Protein AF-A0A7C9ANH1-F1 (afdb_monomer)

Mean predicted aligned error: 12.13 Å

Structure (mmCIF, N/CA/C/O backbone):
data_AF-A0A7C9ANH1-F1
#
_entry.id   AF-A0A7C9ANH1-F1
#
loop_
_atom_site.group_PDB
_atom_site.id
_atom_site.type_symbol
_atom_site.label_atom_id
_atom_site.label_alt_id
_atom_site.label_comp_id
_atom_site.label_asym_id
_atom_site.label_entity_id
_atom_site.label_seq_id
_atom_site.pdbx_PDB_ins_code
_atom_site.Cartn_x
_atom_site.Cartn_y
_atom_site.Cartn_z
_atom_site.occupancy
_atom_site.B_iso_or_equiv
_atom_site.auth_seq_id
_atom_site.auth_comp_id
_atom_site.auth_asym_id
_atom_site.auth_atom_id
_atom_site.pdbx_PDB_model_num
ATOM 1 N N . THR A 1 1 ? 43.660 15.617 -33.361 1.00 39.28 1 THR A N 1
ATOM 2 C CA . THR A 1 1 ? 44.149 16.156 -32.073 1.00 39.28 1 THR A CA 1
ATOM 3 C C . THR A 1 1 ? 42.992 16.108 -31.099 1.00 39.28 1 THR A C 1
ATOM 5 O O . THR A 1 1 ? 42.072 16.904 -31.217 1.00 39.28 1 THR A O 1
ATOM 8 N N . LEU A 1 2 ? 42.942 15.070 -30.261 1.00 43.31 2 LEU A N 1
ATOM 9 C CA . LEU A 1 2 ? 41.818 14.809 -29.358 1.00 43.31 2 LEU A CA 1
ATOM 10 C C . LEU A 1 2 ? 41.829 15.836 -28.222 1.00 43.31 2 LEU A C 1
ATOM 12 O O . LEU A 1 2 ? 42.795 15.910 -27.463 1.00 43.31 2 LEU A O 1
ATOM 16 N N . ILE A 1 3 ? 40.766 16.632 -28.128 1.00 52.12 3 ILE A N 1
ATOM 17 C CA . ILE A 1 3 ? 40.574 17.608 -27.056 1.00 52.12 3 ILE A CA 1
ATOM 18 C C . ILE A 1 3 ? 40.153 16.831 -25.807 1.00 52.12 3 ILE A C 1
ATOM 20 O O . ILE A 1 3 ? 38.985 16.537 -25.578 1.00 52.12 3 ILE A O 1
ATOM 24 N N . ASN A 1 4 ? 41.161 16.448 -25.031 1.00 50.50 4 ASN A N 1
ATOM 25 C CA . ASN A 1 4 ? 41.040 15.909 -23.687 1.00 50.50 4 ASN A CA 1
ATOM 26 C C . ASN A 1 4 ? 41.076 17.081 -22.697 1.00 50.50 4 ASN A C 1
ATOM 28 O O . ASN A 1 4 ? 42.153 17.580 -22.375 1.00 50.50 4 ASN A O 1
ATOM 32 N N . CYS A 1 5 ? 39.919 17.533 -22.212 1.00 53.50 5 CYS A N 1
ATOM 33 C CA . CYS A 1 5 ? 39.868 18.542 -21.154 1.00 53.50 5 CYS A CA 1
ATOM 34 C C . CYS A 1 5 ? 39.746 17.868 -19.782 1.00 53.50 5 CYS A C 1
ATOM 36 O O . CYS A 1 5 ? 38.666 17.726 -19.216 1.00 53.50 5 CYS A O 1
ATOM 38 N N . ARG A 1 6 ? 40.901 17.462 -19.243 1.00 64.38 6 ARG A N 1
ATOM 39 C CA . ARG A 1 6 ? 41.109 17.145 -17.824 1.00 64.38 6 ARG A CA 1
ATOM 40 C C . ARG A 1 6 ? 41.546 18.408 -17.069 1.00 64.38 6 ARG A C 1
ATOM 42 O O . ARG A 1 6 ? 42.687 18.841 -17.203 1.00 64.38 6 ARG A O 1
ATOM 49 N N . ARG A 1 7 ? 40.648 18.961 -16.253 1.00 54.31 7 ARG A N 1
ATOM 50 C CA . ARG A 1 7 ? 40.897 19.882 -15.118 1.00 54.31 7 ARG A CA 1
ATOM 51 C C . ARG A 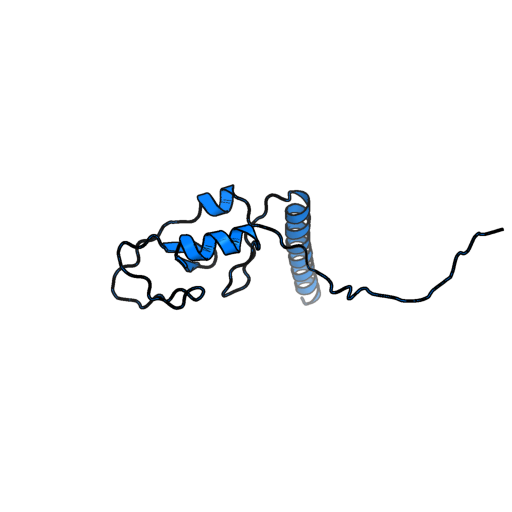1 7 ? 39.559 19.956 -14.352 1.00 54.31 7 ARG A C 1
ATOM 53 O O . ARG A 1 7 ? 38.608 20.454 -14.932 1.00 54.31 7 ARG A O 1
ATOM 60 N N . PHE A 1 8 ? 39.300 19.325 -13.194 1.00 45.47 8 PHE A N 1
ATOM 61 C CA . PHE A 1 8 ? 39.985 19.335 -11.880 1.00 45.47 8 PHE A CA 1
ATOM 62 C C . PHE A 1 8 ? 40.360 20.778 -11.482 1.00 45.47 8 PHE A C 1
ATOM 64 O O . PHE A 1 8 ? 41.210 21.369 -12.136 1.00 45.47 8 PHE A O 1
ATOM 71 N N . VAL A 1 9 ? 39.723 21.433 -10.498 1.00 45.38 9 VAL A N 1
ATOM 72 C CA . VAL A 1 9 ? 39.675 21.087 -9.061 1.00 45.38 9 VAL A CA 1
ATOM 73 C C . VAL A 1 9 ? 38.431 21.670 -8.348 1.00 45.38 9 VAL A C 1
ATOM 75 O O . VAL A 1 9 ? 37.920 22.731 -8.688 1.00 45.38 9 VAL A O 1
ATOM 78 N N . THR A 1 10 ? 38.012 20.906 -7.340 1.00 48.09 10 THR A N 1
ATOM 79 C CA . THR A 1 10 ? 36.964 20.992 -6.308 1.00 48.09 10 THR A CA 1
ATOM 80 C C . THR A 1 10 ? 36.583 22.351 -5.700 1.00 48.09 10 THR A C 1
ATOM 82 O O . THR A 1 10 ? 37.421 23.024 -5.104 1.00 48.09 10 THR A O 1
ATOM 85 N N . ALA A 1 11 ? 35.271 22.617 -5.656 1.00 39.81 11 ALA A N 1
ATOM 86 C CA . ALA A 1 11 ? 34.584 23.273 -4.539 1.00 39.81 11 ALA A CA 1
ATOM 87 C C . ALA A 1 11 ? 33.091 22.876 -4.554 1.00 39.81 11 ALA A C 1
ATOM 89 O O . ALA A 1 11 ? 32.425 23.026 -5.571 1.00 39.81 11 ALA A O 1
ATOM 90 N N . ASN A 1 12 ? 32.593 22.379 -3.419 1.00 47.28 12 ASN A N 1
ATOM 91 C CA . ASN A 1 12 ? 31.187 22.120 -3.080 1.00 47.28 12 ASN A CA 1
ATOM 92 C C . ASN A 1 12 ? 30.367 21.154 -3.951 1.00 47.28 12 ASN A C 1
ATOM 94 O O . ASN A 1 12 ? 29.782 21.511 -4.967 1.00 47.28 12 ASN A O 1
ATOM 98 N N . GLY A 1 13 ? 30.178 19.948 -3.417 1.00 33.28 13 GLY A N 1
ATOM 99 C CA . GLY A 1 13 ? 29.119 19.046 -3.843 1.00 33.28 13 GLY A CA 1
ATOM 100 C C . GLY A 1 13 ? 29.188 17.734 -3.083 1.00 33.28 13 GLY A C 1
ATOM 101 O O . GLY A 1 13 ? 29.822 16.788 -3.532 1.00 33.28 13 GLY A O 1
ATOM 102 N N . CYS A 1 14 ? 28.537 17.680 -1.924 1.00 34.91 14 CYS A N 1
ATOM 103 C CA . CYS A 1 14 ? 28.088 16.437 -1.305 1.00 34.91 14 CYS A CA 1
ATOM 104 C C . CYS A 1 14 ? 27.121 15.753 -2.294 1.00 34.91 14 CYS A C 1
ATOM 106 O O . CYS A 1 14 ? 25.908 15.945 -2.247 1.00 34.91 14 CYS A O 1
ATOM 108 N N . GLY A 1 15 ? 27.673 15.015 -3.255 1.00 38.81 15 GLY A N 1
ATOM 109 C CA . GLY A 1 15 ? 26.933 14.147 -4.163 1.00 38.81 15 GLY A CA 1
ATOM 110 C C . GLY A 1 15 ? 26.572 12.859 -3.442 1.00 38.81 15 GLY A C 1
ATOM 111 O O . GLY A 1 15 ? 27.094 11.800 -3.770 1.00 38.81 15 GLY A O 1
ATOM 112 N N . GLY A 1 16 ? 25.736 12.968 -2.409 1.00 39.84 16 GLY A N 1
ATOM 113 C CA . GLY A 1 16 ? 25.014 11.813 -1.904 1.00 39.84 16 GLY A CA 1
ATOM 114 C C . GLY A 1 16 ? 24.092 11.328 -3.013 1.00 39.84 16 GLY A C 1
ATOM 115 O O . GLY A 1 16 ? 23.396 12.135 -3.631 1.00 39.84 16 GLY A O 1
ATOM 116 N N . GLU A 1 17 ? 24.104 10.028 -3.281 1.00 42.22 17 GLU A N 1
ATOM 117 C CA . GLU A 1 17 ? 23.096 9.379 -4.107 1.00 42.22 17 GLU A CA 1
ATOM 118 C C . GLU A 1 17 ? 21.723 9.592 -3.461 1.00 42.22 17 GLU A C 1
ATOM 120 O O . GLU A 1 17 ? 21.269 8.819 -2.617 1.00 42.22 17 GLU A O 1
ATOM 125 N N . ALA A 1 18 ? 21.065 10.694 -3.811 1.00 45.00 18 ALA A N 1
ATOM 126 C CA . ALA A 1 18 ? 19.664 10.897 -3.516 1.00 45.00 18 ALA A CA 1
ATOM 127 C C . ALA A 1 18 ? 18.901 9.920 -4.410 1.00 45.00 18 ALA A C 1
ATOM 129 O O . ALA A 1 18 ? 18.561 10.238 -5.551 1.00 45.00 18 ALA A O 1
ATOM 130 N N . GLY A 1 19 ? 18.697 8.698 -3.907 1.00 53.03 19 GLY A N 1
ATOM 131 C CA . GLY A 1 19 ? 17.741 7.763 -4.482 1.00 53.03 19 GLY A CA 1
ATOM 132 C C . GLY A 1 19 ? 16.465 8.538 -4.785 1.00 53.03 19 GLY A C 1
ATOM 133 O O . GLY A 1 19 ? 15.942 9.224 -3.906 1.00 53.03 19 GLY A O 1
ATOM 134 N N . ARG A 1 20 ? 16.041 8.521 -6.053 1.00 62.03 20 ARG A N 1
ATOM 135 C CA . ARG A 1 20 ? 14.854 9.247 -6.510 1.00 62.03 20 ARG A CA 1
ATOM 136 C C . ARG A 1 20 ? 13.703 8.906 -5.561 1.00 62.03 20 ARG A C 1
ATOM 138 O O . ARG A 1 20 ? 13.371 7.735 -5.405 1.00 62.03 20 ARG A O 1
ATOM 145 N N . GLU A 1 21 ? 13.142 9.907 -4.884 1.00 77.00 21 GLU A N 1
ATOM 146 C CA . GLU A 1 21 ? 11.919 9.719 -4.103 1.00 77.00 21 GLU A CA 1
ATOM 147 C C . GLU A 1 21 ? 10.786 9.466 -5.103 1.00 77.00 21 GLU A C 1
ATOM 149 O O . GLU A 1 21 ? 10.348 10.382 -5.797 1.00 77.00 21 GLU A O 1
ATOM 154 N N . VAL A 1 22 ? 10.391 8.198 -5.252 1.00 85.88 22 VAL A N 1
ATOM 155 C CA . VAL A 1 22 ? 9.316 7.789 -6.160 1.00 85.88 22 VAL A CA 1
ATOM 156 C C . VAL A 1 22 ? 8.033 7.627 -5.357 1.00 85.88 22 VAL A C 1
ATOM 158 O O . VAL A 1 22 ? 7.971 6.824 -4.425 1.00 85.88 22 VAL A O 1
ATOM 161 N N . ALA A 1 23 ? 7.010 8.398 -5.715 1.00 91.94 23 ALA A N 1
ATOM 162 C CA . ALA A 1 23 ? 5.689 8.318 -5.108 1.00 91.94 23 ALA A CA 1
ATOM 163 C C . ALA A 1 23 ? 4.954 7.034 -5.522 1.00 91.94 23 ALA A C 1
ATOM 165 O O . ALA A 1 23 ? 5.188 6.486 -6.600 1.00 91.94 23 ALA A O 1
ATOM 166 N N . ALA A 1 24 ? 4.038 6.565 -4.674 1.00 93.19 24 ALA A N 1
ATOM 167 C CA . ALA A 1 24 ? 3.092 5.527 -5.073 1.00 93.19 24 ALA A CA 1
ATOM 168 C C . ALA A 1 24 ? 2.110 6.074 -6.118 1.00 93.19 24 ALA A C 1
ATOM 170 O O . ALA A 1 24 ? 1.738 7.249 -6.066 1.00 93.19 24 ALA A O 1
ATOM 171 N N . ALA A 1 25 ? 1.650 5.201 -7.014 1.00 94.38 25 ALA A N 1
ATOM 172 C CA . ALA A 1 25 ? 0.614 5.539 -7.978 1.00 94.38 25 ALA A CA 1
ATOM 173 C C . ALA A 1 25 ? -0.657 6.011 -7.262 1.00 94.38 25 ALA A C 1
ATOM 175 O O . ALA A 1 25 ? -1.154 5.345 -6.344 1.00 94.38 25 ALA A O 1
ATOM 176 N N . ALA A 1 26 ? -1.219 7.138 -7.700 1.00 90.44 26 ALA A N 1
ATOM 177 C CA . ALA A 1 26 ? -2.409 7.707 -7.065 1.00 90.44 26 ALA A CA 1
ATOM 178 C C . ALA A 1 26 ? -3.595 6.727 -7.093 1.00 90.44 26 ALA A C 1
ATOM 180 O O . ALA A 1 26 ? -4.310 6.584 -6.101 1.00 90.44 26 ALA A O 1
ATOM 181 N N . ALA A 1 27 ? -3.757 5.998 -8.201 1.00 91.81 27 ALA A N 1
ATOM 182 C CA . ALA A 1 27 ? -4.792 4.978 -8.350 1.00 91.81 27 ALA A CA 1
ATOM 183 C C . ALA A 1 27 ? -4.651 3.848 -7.319 1.00 91.81 27 ALA A C 1
ATOM 185 O O . ALA A 1 27 ? -5.647 3.399 -6.756 1.00 91.81 27 ALA A O 1
ATOM 186 N N . VAL A 1 28 ? -3.417 3.427 -7.026 1.00 91.94 28 VAL A N 1
ATOM 187 C CA . VAL A 1 28 ? -3.152 2.395 -6.017 1.00 91.94 28 VAL A CA 1
ATOM 188 C C . VAL A 1 28 ? -3.532 2.901 -4.634 1.00 91.94 28 VAL A C 1
ATOM 190 O O . VAL A 1 28 ? -4.189 2.180 -3.896 1.00 91.94 28 VAL A O 1
ATOM 193 N N . VAL A 1 29 ? -3.155 4.137 -4.296 1.00 91.62 29 VAL A N 1
ATOM 194 C CA . VAL A 1 29 ? -3.441 4.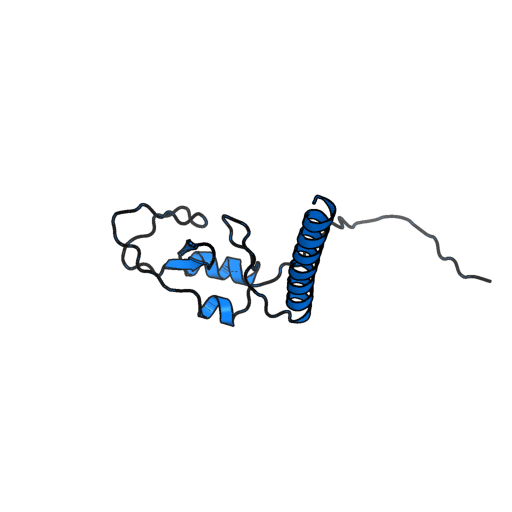735 -2.982 1.00 91.62 29 VAL A CA 1
ATOM 195 C C . VAL A 1 29 ? -4.948 4.849 -2.744 1.00 91.62 29 VAL A C 1
ATOM 197 O O . VAL A 1 29 ? -5.420 4.530 -1.659 1.00 91.62 29 VAL A O 1
ATOM 200 N N . VAL A 1 30 ? -5.711 5.265 -3.758 1.00 89.44 30 VAL A N 1
ATOM 201 C CA . VAL A 1 30 ? -7.179 5.380 -3.676 1.00 89.44 30 VAL A CA 1
ATOM 202 C C . VAL A 1 30 ? -7.857 4.012 -3.556 1.00 89.44 30 VAL A C 1
ATOM 204 O O . VA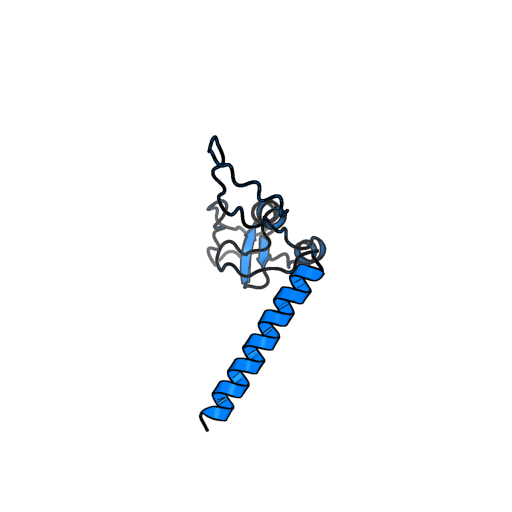L A 1 30 ? -8.907 3.907 -2.932 1.00 89.44 30 VAL A O 1
ATOM 207 N N . ALA A 1 31 ? -7.260 2.965 -4.126 1.00 91.06 31 ALA A N 1
ATOM 208 C CA . ALA A 1 31 ? -7.785 1.604 -4.066 1.00 91.06 31 ALA A CA 1
ATOM 209 C C . ALA A 1 31 ? -7.430 0.853 -2.768 1.00 91.06 31 ALA A C 1
ATOM 211 O O . ALA A 1 31 ? -7.841 -0.299 -2.612 1.00 91.06 31 ALA A O 1
ATOM 212 N N . LEU A 1 32 ? -6.659 1.454 -1.850 1.00 89.50 32 LEU A N 1
ATOM 213 C CA . LEU A 1 32 ? -6.310 0.799 -0.591 1.00 89.50 32 LEU A CA 1
ATOM 214 C C . LEU A 1 32 ? -7.569 0.576 0.264 1.00 89.50 32 LEU A C 1
ATOM 216 O O . LEU A 1 32 ? -8.380 1.494 0.409 1.00 89.50 32 LEU A O 1
ATOM 220 N N . PRO A 1 33 ? -7.743 -0.622 0.847 1.00 86.00 33 PRO A N 1
ATOM 221 C CA . PRO A 1 33 ? -8.892 -0.910 1.692 1.00 86.00 33 PRO A CA 1
ATOM 222 C C . PRO A 1 33 ? -8.897 -0.010 2.933 1.00 86.00 33 PRO A C 1
ATOM 224 O O . PRO A 1 33 ? -7.901 0.084 3.661 1.00 86.00 33 PR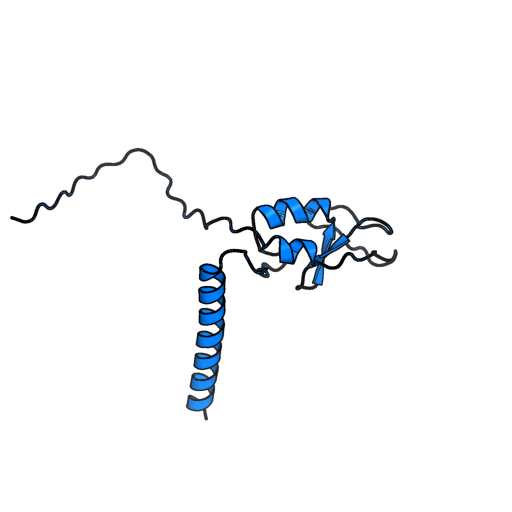O A O 1
ATOM 227 N N . SER A 1 34 ? -10.047 0.626 3.171 1.00 84.25 34 SER A N 1
ATOM 228 C CA . SER A 1 34 ? -10.360 1.252 4.454 1.00 84.25 34 SER A CA 1
ATOM 229 C C . SER A 1 34 ? -10.890 0.177 5.396 1.00 84.25 34 SER A C 1
ATOM 231 O O . SER A 1 34 ? -11.837 -0.539 5.060 1.00 84.25 34 SER A O 1
ATOM 233 N N . VAL A 1 35 ? -10.250 0.029 6.552 1.00 81.75 35 VAL A N 1
ATOM 234 C CA . VAL A 1 35 ? -10.559 -1.005 7.539 1.00 81.75 35 VAL A CA 1
ATOM 235 C C . VAL A 1 35 ? -10.962 -0.339 8.844 1.00 81.75 35 VAL A C 1
ATOM 237 O O . VAL A 1 35 ? -10.245 0.504 9.375 1.00 81.75 35 VAL A O 1
ATOM 240 N N . GLU A 1 36 ? -12.092 -0.759 9.404 1.00 76.94 36 GLU A N 1
ATOM 241 C CA . GLU A 1 36 ? -12.470 -0.392 10.765 1.00 76.94 36 GLU A CA 1
ATOM 242 C C . GLU A 1 36 ? -11.756 -1.320 11.755 1.00 76.94 36 GLU A C 1
ATOM 244 O O . GLU A 1 36 ? -11.944 -2.542 11.755 1.00 76.94 36 GLU A O 1
ATOM 249 N N . VAL A 1 37 ? -10.911 -0.750 12.614 1.00 72.81 37 VAL A N 1
ATOM 250 C CA . VAL A 1 37 ? -10.245 -1.514 13.675 1.00 72.81 37 VAL A CA 1
ATOM 251 C C . VAL A 1 37 ? -11.269 -1.831 14.756 1.00 72.81 37 VAL A C 1
ATOM 253 O O . VAL A 1 37 ? -11.724 -0.920 15.432 1.00 72.81 37 VAL A O 1
ATOM 256 N N . LYS A 1 38 ? -11.619 -3.110 14.938 1.00 64.88 38 LYS A N 1
ATOM 257 C CA . LYS A 1 38 ? -12.447 -3.571 16.067 1.00 64.88 38 LYS A CA 1
ATOM 258 C C . LYS A 1 38 ? -11.644 -3.473 17.370 1.00 64.88 38 LYS A C 1
ATOM 260 O O . LYS A 1 38 ? -10.521 -3.985 17.428 1.00 64.88 38 LYS A O 1
ATOM 265 N N . SER A 1 39 ? -12.217 -2.861 18.406 1.00 52.78 39 SER A N 1
ATOM 266 C CA . SER A 1 39 ? -11.638 -2.736 19.748 1.00 52.78 39 SER A CA 1
ATOM 267 C C . SER A 1 39 ? -11.278 -4.129 20.251 1.00 52.78 39 SER A C 1
ATOM 269 O O . SER A 1 39 ? -12.140 -4.993 20.399 1.00 52.78 39 SER A O 1
ATOM 271 N N . GLY A 1 40 ? -9.989 -4.376 20.484 1.00 53.03 40 GLY A N 1
ATOM 272 C CA . GLY A 1 40 ? -9.525 -5.651 21.040 1.00 53.03 40 GLY A CA 1
ATOM 273 C C . GLY A 1 40 ? -8.148 -6.110 20.577 1.00 53.03 40 GLY A C 1
ATOM 274 O O . GLY A 1 40 ? -7.595 -7.035 21.166 1.00 53.03 40 GLY A O 1
ATOM 275 N N . ARG A 1 41 ? -7.554 -5.476 19.560 1.00 52.25 41 ARG A N 1
ATOM 276 C CA . ARG A 1 41 ? -6.154 -5.711 19.177 1.00 52.25 41 ARG A CA 1
ATOM 277 C C . ARG A 1 41 ? -5.456 -4.369 19.006 1.00 52.25 41 ARG A C 1
ATOM 279 O O . ARG A 1 41 ? -5.822 -3.619 18.112 1.00 52.25 41 ARG A O 1
ATOM 286 N N . GLY A 1 42 ? -4.497 -4.075 19.885 1.00 56.09 42 GLY A N 1
ATOM 287 C CA . GLY A 1 42 ? -3.736 -2.822 19.924 1.00 56.09 42 GLY A CA 1
ATOM 288 C C . GLY A 1 42 ? -2.896 -2.601 18.667 1.00 56.09 42 GLY A C 1
ATOM 289 O O . GLY A 1 42 ? -1.692 -2.842 18.665 1.00 56.09 42 GLY A O 1
ATOM 290 N N . ALA A 1 43 ? -3.538 -2.171 17.585 1.00 74.19 43 ALA A N 1
ATOM 291 C CA . ALA A 1 43 ? -2.861 -1.710 16.389 1.00 74.19 43 ALA A CA 1
ATOM 292 C C . ALA A 1 43 ? -2.367 -0.282 16.647 1.00 74.19 43 ALA A C 1
ATOM 294 O O . ALA A 1 43 ? -3.153 0.659 16.718 1.00 74.19 43 ALA A O 1
ATOM 295 N N . GLU A 1 44 ? -1.061 -0.118 16.831 1.00 86.12 44 GLU A N 1
ATOM 296 C CA . GLU A 1 44 ? -0.421 1.190 16.968 1.00 86.12 44 GLU A CA 1
ATOM 297 C C . GLU A 1 44 ? 0.064 1.674 15.600 1.00 86.12 44 GLU A C 1
ATOM 299 O O . GLU A 1 44 ? 0.682 0.933 14.830 1.00 86.12 44 GLU A O 1
ATOM 304 N N . CYS A 1 45 ? -0.196 2.938 15.272 1.00 89.19 45 CYS A N 1
ATOM 305 C CA . CYS A 1 45 ? 0.335 3.521 14.051 1.00 89.19 45 CYS A CA 1
ATOM 306 C C . CYS A 1 45 ? 1.807 3.887 14.253 1.00 89.19 45 CYS A C 1
ATOM 308 O O . CYS A 1 45 ? 2.110 4.854 14.939 1.00 89.1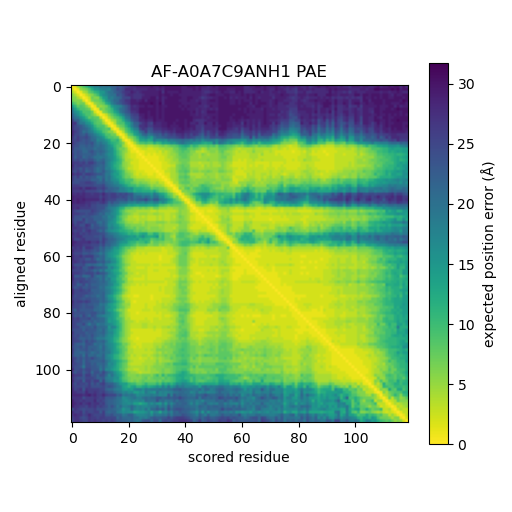9 45 CYS A O 1
ATOM 310 N N . VAL A 1 46 ? 2.731 3.202 13.579 1.00 88.62 46 VAL A N 1
ATOM 311 C CA . VAL A 1 46 ? 4.184 3.449 13.723 1.00 88.62 46 VAL A CA 1
ATOM 312 C C . VAL A 1 46 ? 4.645 4.856 13.302 1.00 88.62 46 VAL A C 1
ATOM 314 O O . VAL A 1 46 ? 5.768 5.254 13.605 1.00 88.62 46 VAL A O 1
ATOM 317 N N . ILE A 1 47 ? 3.799 5.612 12.591 1.00 89.31 47 ILE A N 1
ATOM 318 C CA . ILE A 1 47 ? 4.108 6.970 12.121 1.00 89.31 47 ILE A CA 1
ATOM 319 C C . ILE A 1 47 ? 3.850 7.998 13.229 1.00 89.31 47 ILE A C 1
ATOM 321 O O . ILE A 1 47 ? 4.734 8.796 13.530 1.00 89.31 47 ILE A O 1
ATOM 325 N N . CYS A 1 48 ? 2.658 7.988 13.836 1.00 90.31 48 CYS A N 1
ATOM 326 C CA . CYS A 1 48 ? 2.291 8.927 14.904 1.00 90.31 48 CYS A CA 1
ATOM 327 C C . CYS A 1 48 ? 2.445 8.354 16.320 1.00 90.31 48 CYS A C 1
ATOM 329 O O . CYS A 1 48 ? 2.398 9.120 17.275 1.00 90.31 48 CYS A O 1
ATOM 331 N N . ARG A 1 49 ? 2.672 7.041 16.450 1.00 88.38 49 ARG A N 1
ATOM 332 C CA . ARG A 1 49 ? 2.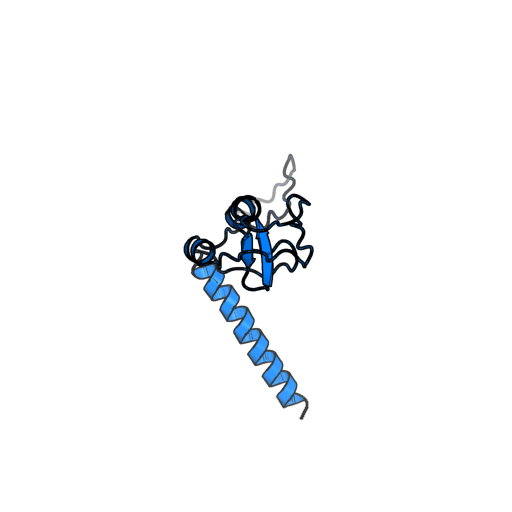765 6.295 17.719 1.00 88.38 49 ARG A CA 1
ATOM 333 C C . ARG A 1 49 ? 1.497 6.389 18.572 1.00 88.38 49 ARG A C 1
ATOM 335 O O . ARG A 1 49 ? 1.546 6.405 19.797 1.00 88.38 49 ARG A O 1
ATOM 342 N N . GLU A 1 50 ? 0.349 6.510 17.906 1.00 86.75 50 GLU A N 1
ATOM 343 C CA . GLU A 1 50 ? -0.969 6.509 18.543 1.00 86.75 50 GLU A CA 1
ATOM 344 C C . GLU A 1 50 ? -1.695 5.192 18.269 1.00 86.75 50 GLU A C 1
ATOM 346 O O . GLU A 1 50 ? -1.573 4.607 17.187 1.00 86.75 50 GLU A O 1
ATOM 351 N N . GLU A 1 51 ? -2.502 4.765 19.238 1.00 85.38 51 GLU A N 1
ATOM 352 C CA . GLU A 1 51 ? -3.389 3.611 19.114 1.00 85.38 51 GLU A CA 1
ATOM 353 C C . GLU A 1 51 ? -4.521 3.888 18.114 1.00 85.38 51 GLU A C 1
ATOM 355 O O . GLU A 1 51 ? -5.206 4.916 18.184 1.00 85.38 51 GLU A O 1
ATOM 360 N N . MET A 1 52 ? -4.735 2.951 17.192 1.00 84.25 52 MET A N 1
ATOM 361 C CA . MET A 1 52 ? -5.856 2.976 16.263 1.00 84.25 52 MET A CA 1
ATOM 362 C C . MET A 1 52 ? -7.125 2.544 16.994 1.00 84.25 52 MET A C 1
ATOM 364 O O . MET A 1 52 ? -7.232 1.415 17.470 1.00 84.25 52 MET A O 1
ATOM 368 N N . ARG A 1 53 ? -8.091 3.458 17.075 1.00 73.00 53 ARG A N 1
ATOM 369 C CA . ARG A 1 53 ? -9.383 3.239 17.737 1.00 73.00 53 ARG A CA 1
ATOM 370 C C . ARG A 1 53 ? -10.482 2.935 16.723 1.00 73.00 53 ARG A C 1
ATOM 372 O O . ARG A 1 53 ? -10.381 3.333 15.562 1.00 73.00 53 ARG A O 1
ATOM 379 N N . GLU A 1 54 ? -11.555 2.305 17.197 1.00 68.12 54 GLU A N 1
ATOM 380 C CA . GLU A 1 54 ? -12.796 2.123 16.435 1.00 68.12 54 GLU A CA 1
ATOM 381 C C . GLU A 1 54 ? -13.291 3.451 15.847 1.00 68.12 54 GLU A C 1
ATOM 383 O O . GLU A 1 54 ? -13.296 4.485 16.520 1.00 68.12 54 GLU A O 1
ATOM 388 N N . GLY A 1 55 ? -13.688 3.421 14.574 1.00 66.75 55 GLY A N 1
ATOM 389 C CA . GLY A 1 55 ? -14.214 4.585 13.858 1.00 66.75 55 GLY A CA 1
ATOM 390 C C . GLY A 1 55 ? -13.168 5.582 13.344 1.00 66.75 55 GLY A C 1
ATOM 391 O O . GLY A 1 55 ? -13.556 6.602 12.779 1.00 66.75 55 GLY A O 1
ATOM 392 N N . ARG A 1 56 ? -11.858 5.332 13.508 1.00 68.38 56 ARG A N 1
ATOM 393 C CA . ARG A 1 56 ? -10.832 6.063 12.741 1.00 68.38 56 ARG A CA 1
ATOM 394 C C . ARG A 1 56 ? -10.606 5.379 11.392 1.00 68.38 56 ARG A C 1
ATOM 396 O O . ARG A 1 56 ? -10.437 4.165 11.355 1.00 68.38 56 ARG A O 1
ATOM 403 N N . ASP A 1 57 ? -10.533 6.164 10.315 1.00 79.88 57 ASP A N 1
ATOM 404 C CA . ASP A 1 57 ? -10.189 5.669 8.976 1.00 79.88 57 ASP A CA 1
ATOM 405 C C . ASP A 1 57 ? -8.747 5.131 8.960 1.00 79.88 57 ASP A C 1
ATOM 407 O O . ASP A 1 57 ? -7.759 5.887 8.944 1.00 79.88 57 ASP A O 1
ATOM 411 N N . VAL A 1 58 ? -8.622 3.804 8.998 1.00 88.44 58 VAL A N 1
ATOM 412 C CA . VAL A 1 58 ? -7.350 3.086 8.917 1.00 88.44 58 VAL A CA 1
ATOM 413 C C . VAL A 1 58 ? -7.195 2.503 7.520 1.00 88.44 58 VAL A C 1
ATOM 415 O O . VAL A 1 58 ? -8.094 1.886 6.962 1.00 88.44 58 VAL A O 1
ATOM 418 N N . CYS A 1 59 ? -6.013 2.706 6.960 1.00 89.38 59 CYS A N 1
ATOM 419 C CA . CYS A 1 59 ? -5.562 2.121 5.715 1.00 89.38 59 CYS A CA 1
ATOM 420 C C . CYS A 1 59 ? -4.846 0.801 5.994 1.00 89.38 59 CYS A C 1
ATOM 422 O O . CYS A 1 59 ? -3.918 0.771 6.809 1.00 89.38 59 CYS A O 1
ATOM 424 N N . GLU A 1 60 ? -5.177 -0.244 5.242 1.00 91.06 60 GLU A N 1
ATOM 425 C CA . GLU A 1 60 ? -4.349 -1.448 5.157 1.00 91.06 60 GLU A CA 1
ATOM 426 C C . GLU A 1 60 ? -3.569 -1.461 3.833 1.00 91.06 60 GLU A C 1
ATOM 428 O O . GLU A 1 60 ? -4.135 -1.324 2.750 1.00 91.06 60 GLU A O 1
ATOM 433 N N . LEU A 1 61 ? -2.241 -1.596 3.910 1.00 92.50 61 LEU A N 1
ATOM 434 C CA . LEU A 1 61 ? -1.398 -1.777 2.724 1.00 92.50 61 LEU A CA 1
ATOM 435 C C . LEU A 1 61 ? -1.491 -3.222 2.194 1.00 92.50 61 LEU A C 1
ATOM 437 O O . LEU A 1 61 ? -1.742 -4.131 2.980 1.00 92.50 61 LEU A O 1
ATOM 441 N N . PRO A 1 62 ? -1.123 -3.501 0.925 1.00 92.12 62 PRO A N 1
ATOM 442 C CA . PRO A 1 62 ? -1.105 -4.867 0.371 1.00 92.12 62 PRO A CA 1
ATOM 443 C C . PRO A 1 62 ? -0.174 -5.848 1.105 1.00 92.12 62 PRO A C 1
ATOM 445 O O . PRO A 1 62 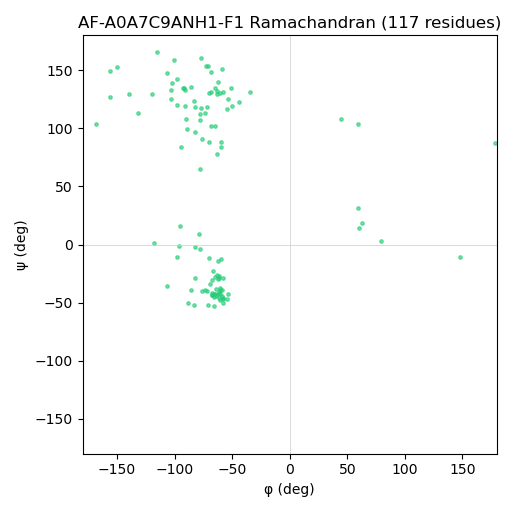? -0.216 -7.049 0.880 1.00 92.12 62 PRO A O 1
ATOM 448 N N . CYS A 1 63 ? 0.695 -5.328 1.973 1.00 93.06 63 CYS A N 1
ATOM 449 C CA . CYS A 1 63 ? 1.567 -6.095 2.854 1.00 93.06 63 CYS A CA 1
ATOM 450 C C . CYS A 1 63 ? 0.982 -6.299 4.267 1.00 93.06 63 CYS A C 1
ATOM 452 O O . CYS A 1 63 ? 1.747 -6.600 5.182 1.00 93.06 63 CYS A O 1
ATOM 454 N N . HIS A 1 64 ? -0.324 -6.075 4.458 1.00 89.81 64 HIS A N 1
ATOM 455 C CA . HIS A 1 64 ? -1.082 -6.234 5.710 1.00 89.81 64 HIS A CA 1
ATOM 456 C C . HIS A 1 64 ? -0.657 -5.333 6.879 1.00 89.81 64 HIS A C 1
ATOM 458 O O . HIS A 1 64 ? -0.971 -5.599 8.038 1.00 89.81 64 HIS A O 1
ATOM 464 N N . HIS A 1 65 ? 0.066 -4.249 6.596 1.00 90.69 65 HIS A N 1
ATOM 465 C CA . HIS A 1 65 ? 0.419 -3.258 7.610 1.00 90.69 65 HIS A CA 1
ATOM 466 C C . HIS A 1 65 ? -0.628 -2.146 7.659 1.00 90.69 65 HIS A C 1
ATOM 468 O O . HIS A 1 65 ? -1.028 -1.620 6.617 1.00 90.69 65 HIS A O 1
ATOM 474 N N . LEU A 1 66 ? -1.029 -1.788 8.878 1.00 90.00 66 LEU A N 1
ATOM 475 C CA . LEU A 1 66 ? -2.077 -0.813 9.161 1.00 90.00 66 LEU A CA 1
ATOM 476 C C . LEU A 1 66 ? -1.487 0.562 9.480 1.00 90.00 66 LEU A C 1
ATOM 478 O O . LEU A 1 66 ? -0.468 0.672 10.166 1.00 90.00 66 LEU A O 1
ATOM 482 N N . PHE A 1 67 ? -2.152 1.620 9.019 1.00 91.12 67 PHE A N 1
ATOM 483 C CA . PHE A 1 67 ? -1.788 3.011 9.294 1.00 91.12 67 PHE A CA 1
ATOM 484 C C . PHE A 1 67 ? -3.029 3.902 9.296 1.00 91.12 67 PHE A C 1
ATOM 486 O O . PHE A 1 67 ? -3.969 3.645 8.556 1.00 91.12 67 PHE A O 1
ATOM 493 N N . HIS A 1 68 ? -3.021 5.015 10.029 1.00 91.00 68 HIS A N 1
ATOM 494 C CA . HIS A 1 68 ? -4.039 6.046 9.807 1.00 91.00 68 HIS A CA 1
ATOM 495 C C . HIS A 1 68 ? -3.930 6.609 8.386 1.00 91.00 68 HIS A C 1
ATOM 497 O O . HIS A 1 68 ? -2.815 6.891 7.929 1.00 91.00 68 HIS A O 1
ATOM 503 N N . TRP A 1 69 ? -5.066 6.867 7.730 1.00 90.38 69 TRP A N 1
ATOM 504 C CA . TRP A 1 69 ? -5.093 7.443 6.379 1.00 90.38 69 TRP A CA 1
ATOM 505 C C . TRP A 1 69 ? -4.288 8.754 6.304 1.00 90.38 69 TRP A C 1
ATOM 507 O O . TRP A 1 69 ? -3.391 8.921 5.478 1.00 90.38 69 TRP A O 1
ATOM 517 N N . MET A 1 70 ? -4.501 9.645 7.276 1.00 89.88 70 MET A N 1
ATOM 518 C CA . MET A 1 70 ? -3.780 10.919 7.413 1.00 89.88 70 MET A CA 1
ATOM 519 C C . MET A 1 70 ? -2.267 10.774 7.626 1.00 89.88 70 MET A C 1
ATOM 521 O O . MET A 1 70 ? -1.513 11.674 7.261 1.00 89.88 70 MET A O 1
ATOM 525 N N . CYS A 1 71 ? -1.810 9.663 8.206 1.00 91.62 71 CYS A N 1
ATOM 526 C CA . CYS A 1 71 ? -0.390 9.430 8.459 1.00 91.62 71 CYS A CA 1
ATOM 527 C C . CYS A 1 71 ? 0.315 8.815 7.247 1.00 91.62 71 CYS A C 1
ATOM 529 O O . CYS A 1 71 ? 1.453 9.182 6.953 1.00 91.62 71 CYS A O 1
ATOM 531 N N . ILE A 1 72 ? -0.343 7.891 6.540 1.00 92.88 72 ILE A N 1
ATOM 532 C CA . ILE A 1 72 ? 0.264 7.170 5.415 1.00 92.88 72 ILE A CA 1
ATOM 533 C C . ILE A 1 72 ? 0.215 7.961 4.104 1.00 92.88 72 ILE A C 1
ATOM 535 O O . ILE A 1 72 ? 1.130 7.843 3.292 1.00 92.88 72 ILE A O 1
ATOM 539 N N . LEU A 1 73 ? -0.782 8.829 3.904 1.00 92.06 73 LEU A N 1
ATOM 540 C CA . LEU A 1 73 ? -0.900 9.632 2.682 1.00 92.06 73 LEU A CA 1
ATOM 541 C C . LEU A 1 73 ? 0.327 10.528 2.401 1.00 92.06 73 LEU A C 1
ATOM 543 O O . LEU A 1 73 ? 0.861 10.465 1.289 1.00 92.06 73 LEU A O 1
ATOM 547 N N . PRO A 1 74 ? 0.838 11.338 3.358 1.00 93.25 74 PRO A N 1
ATOM 548 C CA . PRO A 1 74 ? 2.032 12.153 3.124 1.00 93.25 74 PRO A CA 1
ATOM 549 C C . PRO A 1 74 ? 3.276 11.315 2.824 1.00 93.25 74 PRO A C 1
ATOM 551 O O . PRO A 1 74 ? 4.171 11.772 2.113 1.00 93.25 74 PRO A O 1
ATOM 554 N N . TRP A 1 75 ? 3.332 10.099 3.372 1.00 93.12 75 TRP A N 1
ATOM 555 C CA . TRP A 1 75 ? 4.413 9.158 3.127 1.00 93.12 75 TRP A CA 1
ATOM 556 C C . TRP A 1 75 ? 4.348 8.604 1.702 1.00 93.12 75 TRP A C 1
ATOM 558 O O . TRP A 1 75 ? 5.323 8.732 0.966 1.00 93.12 75 TRP A O 1
ATOM 568 N N . LEU A 1 76 ? 3.189 8.082 1.280 1.00 93.44 76 LEU A N 1
ATOM 569 C CA . LEU A 1 76 ? 2.988 7.513 -0.060 1.00 93.44 76 LEU A CA 1
ATOM 570 C C . LEU A 1 76 ? 3.151 8.540 -1.185 1.00 93.44 76 LEU A C 1
ATOM 572 O O . LEU A 1 76 ? 3.573 8.192 -2.285 1.00 93.44 76 LEU A O 1
ATOM 576 N N . ARG A 1 77 ? 2.910 9.821 -0.887 1.00 91.69 77 ARG A N 1
ATOM 577 C CA . ARG A 1 77 ? 3.178 10.935 -1.806 1.00 91.69 77 ARG A CA 1
ATOM 578 C C . ARG A 1 77 ? 4.670 11.156 -2.085 1.00 91.69 77 ARG A C 1
ATOM 580 O O . ARG A 1 77 ? 5.006 11.770 -3.092 1.00 91.69 77 ARG A O 1
ATOM 587 N N . LYS A 1 78 ? 5.556 10.706 -1.197 1.00 90.50 78 LYS A N 1
ATOM 588 C CA . LYS A 1 78 ? 7.014 10.843 -1.348 1.00 90.50 78 LYS A CA 1
ATOM 589 C C . LYS A 1 78 ? 7.685 9.521 -1.700 1.00 90.50 78 LYS A C 1
ATOM 591 O O . LYS A 1 78 ? 8.672 9.511 -2.425 1.00 90.50 78 LYS A O 1
ATOM 596 N N . ARG A 1 79 ? 7.177 8.416 -1.149 1.00 92.75 79 ARG A N 1
ATOM 597 C CA . ARG A 1 79 ? 7.785 7.087 -1.222 1.00 92.75 79 ARG A CA 1
ATOM 598 C C . ARG A 1 79 ? 6.726 6.025 -1.434 1.00 92.75 79 ARG A C 1
ATOM 600 O O . ARG A 1 79 ? 5.809 5.897 -0.633 1.00 92.75 79 ARG A O 1
ATOM 607 N N . ASN A 1 80 ? 6.927 5.168 -2.418 1.00 94.19 80 ASN A N 1
ATOM 608 C CA . ASN A 1 80 ? 6.078 4.012 -2.676 1.00 94.19 80 ASN A CA 1
ATOM 609 C C . ASN A 1 80 ? 6.348 2.819 -1.741 1.00 94.19 80 ASN A C 1
ATOM 611 O O . ASN A 1 80 ? 5.835 1.737 -1.983 1.00 94.19 80 ASN A O 1
ATOM 615 N N . THR A 1 81 ? 7.153 2.956 -0.687 1.00 94.12 81 THR A N 1
ATOM 616 C CA . THR A 1 81 ? 7.533 1.834 0.190 1.00 94.12 81 THR A CA 1
ATOM 617 C C . THR A 1 81 ? 6.769 1.826 1.508 1.00 94.12 81 THR A C 1
ATOM 619 O O . THR A 1 81 ? 6.680 2.864 2.160 1.00 94.12 81 THR A O 1
ATOM 622 N N . CYS A 1 82 ? 6.345 0.656 1.985 1.00 93.69 82 CYS A N 1
ATOM 623 C CA . CYS A 1 82 ? 5.812 0.483 3.338 1.00 93.69 82 CYS A CA 1
ATOM 624 C C . CYS A 1 82 ? 6.856 0.868 4.415 1.00 93.69 82 CYS A C 1
ATOM 626 O O . CYS A 1 82 ? 7.976 0.346 4.370 1.00 93.69 82 CYS A O 1
ATOM 628 N N . PRO A 1 83 ? 6.506 1.707 5.413 1.00 91.62 83 PRO A N 1
ATOM 629 C CA . PRO A 1 83 ? 7.395 2.053 6.527 1.00 91.62 83 PRO A CA 1
ATOM 630 C C . PRO A 1 83 ? 7.886 0.855 7.357 1.00 91.62 83 PRO A C 1
ATOM 632 O O . PRO A 1 83 ? 8.980 0.913 7.911 1.00 91.62 83 PRO A O 1
ATOM 635 N N . CYS A 1 84 ? 7.099 -0.225 7.440 1.00 90.06 84 CYS A N 1
ATOM 636 C CA . CYS A 1 84 ? 7.406 -1.379 8.290 1.00 90.06 84 CYS A CA 1
ATOM 637 C C . CYS A 1 84 ? 8.274 -2.428 7.586 1.00 90.06 84 CYS A C 1
ATOM 639 O O . CYS A 1 84 ? 9.288 -2.861 8.124 1.00 90.06 84 CYS A O 1
ATOM 641 N N . CYS A 1 85 ? 7.888 -2.839 6.376 1.00 92.25 85 CYS A N 1
ATOM 642 C CA . CYS A 1 85 ? 8.506 -3.977 5.685 1.00 92.25 85 CYS A CA 1
ATOM 643 C C . CYS A 1 85 ? 9.187 -3.613 4.361 1.00 92.25 85 CYS A C 1
ATOM 645 O O . CYS A 1 85 ? 9.697 -4.493 3.675 1.00 92.25 85 CYS A O 1
ATOM 647 N N . ARG A 1 86 ? 9.192 -2.328 3.979 1.00 91.25 86 ARG A N 1
ATOM 648 C CA . ARG A 1 86 ? 9.753 -1.824 2.711 1.00 91.25 86 ARG A CA 1
ATOM 649 C C . ARG A 1 86 ? 9.113 -2.408 1.447 1.00 91.25 86 ARG A C 1
ATOM 651 O O . ARG A 1 86 ? 9.655 -2.224 0.360 1.00 91.25 86 ARG A O 1
ATOM 658 N N . PHE A 1 87 ? 7.953 -3.060 1.564 1.00 92.44 87 PHE A N 1
ATOM 659 C CA . PHE A 1 87 ? 7.164 -3.495 0.413 1.00 92.44 87 PHE A CA 1
ATOM 660 C C . PHE A 1 87 ? 6.895 -2.307 -0.514 1.00 92.44 87 PHE A C 1
ATOM 662 O O . PHE A 1 87 ? 6.391 -1.280 -0.061 1.00 92.44 87 PHE A O 1
ATOM 669 N N . GLN A 1 88 ? 7.253 -2.441 -1.789 1.00 92.00 88 GLN A N 1
ATOM 670 C CA . GLN A 1 88 ? 7.110 -1.381 -2.782 1.00 92.00 88 GLN A CA 1
ATOM 671 C C . GLN A 1 88 ? 5.750 -1.488 -3.475 1.00 92.00 88 GLN A C 1
ATOM 673 O O . GLN A 1 88 ? 5.469 -2.476 -4.158 1.00 92.00 88 GLN A O 1
ATOM 678 N N . LEU A 1 89 ? 4.932 -0.455 -3.345 1.00 92.81 89 LEU A N 1
ATOM 679 C CA . LEU A 1 89 ? 3.708 -0.262 -4.105 1.00 92.81 89 LEU A CA 1
ATOM 680 C C . LEU A 1 89 ? 4.042 0.120 -5.560 1.00 92.81 89 LEU A C 1
ATOM 682 O O . LEU A 1 89 ? 5.112 0.688 -5.804 1.00 92.81 89 LEU A O 1
ATOM 686 N N . PRO A 1 90 ? 3.157 -0.181 -6.523 1.00 92.88 90 PRO A N 1
ATOM 687 C CA . PRO A 1 90 ? 3.316 0.287 -7.894 1.00 92.88 90 PRO A CA 1
ATOM 688 C C . PRO A 1 90 ? 3.359 1.815 -7.976 1.00 92.88 90 PRO A C 1
ATOM 690 O O . PRO A 1 90 ? 2.766 2.522 -7.151 1.00 92.88 90 PRO A O 1
ATOM 693 N N . THR A 1 91 ? 4.067 2.311 -8.980 1.00 94.06 91 THR A N 1
ATOM 694 C CA . THR 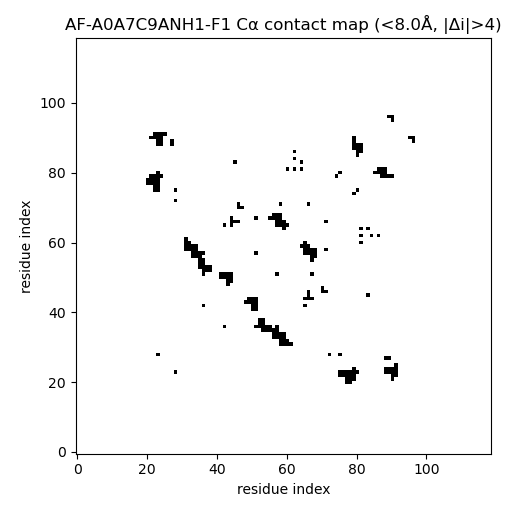A 1 91 ? 4.269 3.735 -9.261 1.00 94.06 91 THR A CA 1
ATOM 695 C C . THR A 1 91 ? 3.629 4.115 -10.596 1.00 94.06 91 THR A C 1
ATOM 697 O O . THR A 1 91 ? 3.270 3.244 -11.386 1.00 94.06 91 THR A O 1
ATOM 700 N N . ASP A 1 92 ? 3.466 5.414 -10.855 1.00 91.50 92 ASP A N 1
ATOM 701 C CA . ASP A 1 92 ? 2.963 5.900 -12.151 1.00 91.50 92 ASP A CA 1
ATOM 702 C C . ASP A 1 92 ? 4.057 5.889 -13.250 1.00 91.50 92 ASP A C 1
ATOM 704 O O . ASP A 1 92 ? 3.781 6.195 -14.411 1.00 91.50 92 ASP A O 1
ATOM 708 N N . ASP A 1 93 ? 5.306 5.536 -12.911 1.00 91.50 93 ASP A N 1
ATOM 709 C CA . ASP A 1 93 ? 6.402 5.416 -13.874 1.00 91.50 93 ASP A CA 1
ATOM 710 C C . ASP A 1 93 ? 6.365 4.058 -14.583 1.00 91.50 93 ASP A C 1
ATOM 712 O O . ASP A 1 93 ? 6.892 3.054 -14.105 1.00 91.50 93 ASP A O 1
ATOM 716 N N . VAL A 1 94 ? 5.772 4.051 -15.776 1.00 90.50 94 VAL A N 1
ATOM 717 C CA . VAL A 1 94 ? 5.647 2.856 -16.619 1.00 90.50 94 VAL A CA 1
ATOM 718 C C . VAL A 1 94 ? 7.000 2.183 -16.867 1.00 90.50 94 VAL A C 1
ATOM 720 O O . VAL A 1 94 ? 7.091 0.959 -16.798 1.00 90.50 94 VAL A O 1
ATOM 723 N N . TYR A 1 95 ? 8.061 2.950 -17.138 1.00 90.62 95 TYR A N 1
ATOM 724 C CA . TYR A 1 95 ? 9.375 2.370 -17.435 1.00 90.62 95 TYR A CA 1
ATOM 725 C C . TYR A 1 95 ? 10.021 1.771 -16.185 1.00 90.62 95 TYR A C 1
ATOM 727 O O . TYR A 1 95 ? 10.590 0.679 -16.259 1.00 90.62 95 TYR A O 1
ATOM 735 N N . GLY A 1 96 ? 9.885 2.443 -15.040 1.00 87.25 96 GLY A N 1
ATOM 736 C CA . GLY A 1 96 ? 10.310 1.925 -13.743 1.00 87.25 96 GLY A CA 1
ATOM 737 C C . GLY A 1 96 ? 9.612 0.614 -13.382 1.00 87.25 96 GLY A C 1
ATOM 738 O O . GLY A 1 96 ? 10.276 -0.346 -12.986 1.00 87.25 96 GLY A O 1
ATOM 739 N N . GLU A 1 97 ? 8.296 0.523 -13.592 1.00 90.75 97 GLU A N 1
ATOM 740 C CA . GLU A 1 97 ? 7.543 -0.712 -13.344 1.00 90.75 97 GLU A CA 1
ATOM 741 C C . GLU A 1 97 ? 7.930 -1.835 -14.318 1.00 90.75 97 GLU A C 1
ATOM 743 O O . GLU A 1 97 ? 8.126 -2.971 -13.886 1.00 90.75 97 GLU A O 1
ATOM 748 N N . ILE A 1 98 ? 8.118 -1.538 -15.611 1.00 90.88 98 ILE A N 1
ATOM 749 C CA . ILE A 1 98 ? 8.606 -2.528 -16.588 1.00 90.88 98 ILE A CA 1
ATOM 750 C C . ILE A 1 98 ? 9.963 -3.082 -16.150 1.00 90.88 98 ILE A C 1
ATOM 752 O O . ILE A 1 98 ? 10.156 -4.299 -16.145 1.00 90.88 98 ILE A O 1
ATOM 756 N N . GLN A 1 99 ? 10.895 -2.210 -15.759 1.00 87.75 99 GLN A N 1
ATOM 757 C CA . GLN A 1 99 ? 12.212 -2.637 -15.296 1.00 87.75 99 GLN A CA 1
ATOM 758 C C . GLN A 1 99 ? 12.099 -3.512 -14.042 1.00 87.75 99 GLN A C 1
ATOM 760 O O . GLN A 1 99 ? 12.701 -4.585 -13.981 1.00 87.75 99 GLN A O 1
ATOM 765 N N . ARG A 1 100 ? 11.283 -3.097 -13.068 1.00 87.38 100 ARG A N 1
ATOM 766 C CA . ARG A 1 100 ? 11.036 -3.859 -11.842 1.00 87.38 100 ARG A CA 1
ATOM 767 C C . ARG A 1 100 ? 10.488 -5.257 -12.136 1.00 87.38 100 ARG A C 1
ATOM 769 O O . ARG A 1 100 ? 10.961 -6.230 -11.553 1.00 87.38 100 ARG A O 1
ATOM 776 N N . LEU A 1 101 ? 9.508 -5.368 -13.029 1.00 88.44 101 LEU A N 1
ATOM 777 C CA . LEU A 1 101 ? 8.923 -6.652 -13.423 1.00 88.44 101 LEU A CA 1
ATOM 778 C C . LEU A 1 101 ? 9.934 -7.533 -14.160 1.00 88.44 101 LEU A C 1
ATOM 780 O O . LEU A 1 101 ? 10.030 -8.726 -13.878 1.00 88.44 101 LEU A O 1
ATOM 784 N N . TRP A 1 102 ? 10.723 -6.951 -15.064 1.00 90.00 102 TRP A N 1
ATOM 785 C CA . TRP A 1 102 ? 11.767 -7.682 -15.776 1.00 90.00 102 TRP A CA 1
ATOM 786 C C . TRP A 1 102 ? 12.813 -8.260 -14.818 1.00 90.00 102 TRP A C 1
ATOM 788 O O . TRP A 1 102 ? 13.182 -9.426 -14.943 1.00 90.00 102 TRP A O 1
ATOM 798 N N . GLU A 1 103 ? 13.236 -7.496 -13.809 1.00 85.56 103 GLU A N 1
ATOM 799 C CA . GLU A 1 103 ? 14.158 -7.986 -12.780 1.00 85.56 103 GLU A CA 1
ATOM 800 C C . GLU A 1 103 ? 13.593 -9.173 -11.988 1.00 85.56 103 GLU A C 1
ATOM 802 O O . GLU A 1 103 ? 14.348 -10.085 -11.647 1.00 85.56 103 GLU A O 1
ATOM 807 N N . VAL A 1 104 ? 12.290 -9.178 -11.690 1.00 85.81 104 VAL A N 1
ATOM 808 C CA . VAL A 1 104 ? 11.622 -10.303 -11.011 1.00 85.81 104 VAL A CA 1
ATOM 809 C C . VAL A 1 104 ? 11.620 -11.539 -11.909 1.00 85.81 104 VAL A C 1
ATOM 811 O O . VAL A 1 104 ? 12.138 -12.579 -11.506 1.00 85.81 104 VAL A O 1
ATOM 814 N N . LEU A 1 105 ? 11.145 -11.404 -13.150 1.00 87.62 105 LEU A N 1
ATOM 815 C CA . LEU A 1 105 ? 11.048 -12.513 -14.105 1.00 87.62 105 LEU A CA 1
ATOM 816 C C . LEU A 1 105 ? 12.418 -13.129 -14.434 1.00 87.62 105 LEU A C 1
ATOM 818 O O . LEU A 1 105 ? 12.565 -14.347 -14.506 1.00 87.62 105 LEU A O 1
ATOM 822 N N . VAL A 1 106 ? 13.455 -12.301 -14.601 1.00 86.69 106 VAL A N 1
ATOM 823 C CA . VAL A 1 106 ? 14.822 -12.782 -14.866 1.00 86.69 106 VAL A CA 1
ATOM 824 C C . VAL A 1 106 ? 15.425 -13.480 -13.640 1.00 86.69 106 VAL A C 1
ATOM 826 O O . VAL A 1 106 ? 16.192 -14.434 -13.798 1.00 86.69 106 VAL A O 1
ATOM 829 N N . LYS A 1 107 ? 15.100 -13.037 -12.416 1.00 74.88 107 LYS A N 1
ATOM 830 C CA . LYS A 1 107 ? 15.540 -13.710 -11.181 1.00 74.88 107 LYS A CA 1
ATOM 831 C C . LYS A 1 107 ? 14.885 -15.077 -11.020 1.00 74.88 107 LYS A C 1
ATOM 833 O O . LYS A 1 107 ? 15.600 -16.018 -10.689 1.00 74.88 107 LYS A O 1
ATOM 838 N N . GLU A 1 108 ? 13.587 -15.196 -11.281 1.00 68.12 108 GLU A N 1
ATOM 839 C CA . GLU A 1 108 ? 12.878 -16.483 -11.257 1.00 68.12 108 GLU A CA 1
ATOM 840 C C . GLU A 1 108 ? 13.468 -17.451 -12.293 1.00 68.12 108 GLU A C 1
ATOM 842 O O . GLU A 1 108 ? 13.896 -18.546 -11.936 1.00 68.12 108 GLU A O 1
ATOM 847 N N . GLY A 1 109 ? 13.674 -17.000 -13.536 1.00 70.00 109 GLY A N 1
ATOM 848 C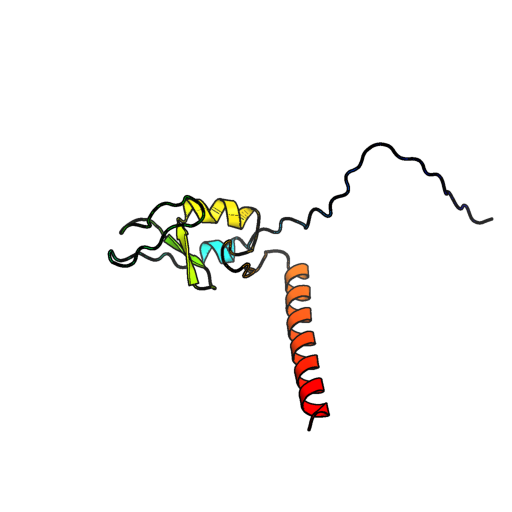 CA . GLY A 1 109 ? 14.281 -17.839 -14.576 1.00 70.00 109 GLY A CA 1
ATOM 849 C C . GLY A 1 109 ? 15.709 -18.314 -14.261 1.00 70.00 109 GLY A C 1
ATOM 850 O O . GLY A 1 109 ? 16.116 -19.391 -14.694 1.00 70.00 109 GLY A O 1
ATOM 851 N N . ARG A 1 110 ? 16.486 -17.551 -13.477 1.00 62.34 110 ARG A N 1
ATOM 852 C CA . ARG A 1 110 ? 17.808 -17.993 -12.998 1.00 62.34 110 ARG A CA 1
ATOM 853 C C . ARG A 1 110 ? 17.696 -19.055 -11.903 1.00 62.34 110 ARG A C 1
ATOM 855 O O . ARG A 1 110 ? 18.480 -19.997 -11.906 1.00 62.34 110 ARG A O 1
ATOM 862 N N . GLN A 1 111 ? 16.735 -18.913 -10.991 1.00 60.53 111 GLN A N 1
ATOM 863 C CA . GLN A 1 111 ? 16.498 -19.891 -9.925 1.00 60.53 111 GLN A CA 1
ATOM 864 C C . GLN A 1 111 ? 16.068 -21.247 -10.500 1.00 60.53 111 GLN A C 1
ATOM 866 O O . GLN A 1 111 ? 16.561 -22.278 -10.044 1.00 60.53 111 GLN A O 1
ATOM 871 N N . ASP A 1 112 ? 15.248 -21.237 -11.552 1.00 61.91 112 ASP A N 1
ATOM 872 C CA . ASP A 1 112 ? 14.813 -22.444 -12.262 1.00 61.91 112 ASP A CA 1
ATOM 873 C C . ASP A 1 112 ? 15.980 -23.166 -12.960 1.00 61.91 112 ASP A C 1
ATOM 875 O O . ASP A 1 112 ? 16.106 -24.392 -12.877 1.00 61.91 112 ASP A O 1
ATOM 879 N N . LEU A 1 113 ? 16.888 -22.421 -13.606 1.00 60.62 113 LEU A N 1
ATOM 880 C CA . LEU A 1 113 ? 18.095 -22.986 -14.226 1.00 60.62 113 LEU A CA 1
ATOM 881 C C . LEU A 1 113 ? 19.078 -23.542 -13.183 1.00 60.62 113 LEU A C 1
ATOM 883 O O . LEU A 1 113 ? 19.585 -24.651 -13.359 1.00 60.62 113 LEU A O 1
ATOM 887 N N . ASP A 1 114 ? 19.303 -22.825 -12.080 1.00 65.56 114 ASP A N 1
ATOM 888 C CA . ASP A 1 114 ? 20.152 -23.280 -10.969 1.00 65.56 114 ASP A CA 1
ATOM 889 C C . ASP A 1 114 ? 19.567 -24.517 -10.255 1.00 65.56 114 ASP A C 1
ATOM 891 O O . ASP A 1 114 ? 20.308 -25.306 -9.656 1.00 65.56 114 ASP A O 1
ATOM 895 N N . GLN A 1 115 ? 18.238 -24.686 -10.269 1.00 68.25 115 GLN A N 1
ATOM 896 C CA . GLN A 1 115 ? 17.554 -25.879 -9.767 1.00 68.25 115 GLN A CA 1
ATOM 897 C C . GLN A 1 115 ? 17.676 -27.055 -10.747 1.00 68.25 115 GLN A C 1
ATOM 899 O O . GLN A 1 115 ? 17.910 -28.181 -10.306 1.00 68.25 115 GLN A O 1
ATOM 904 N N . TYR A 1 116 ? 17.564 -26.811 -12.058 1.00 64.88 116 TYR A N 1
ATOM 905 C CA . TYR A 1 116 ? 17.765 -27.833 -13.092 1.00 64.88 116 TYR A CA 1
ATOM 906 C C . TYR A 1 116 ? 19.206 -28.358 -13.114 1.00 64.88 116 TYR A C 1
ATOM 908 O O . TYR A 1 116 ? 19.411 -29.563 -13.145 1.00 64.88 116 TYR A O 1
ATOM 916 N N . GLN A 1 117 ? 20.206 -27.478 -13.025 1.00 66.69 117 GLN A N 1
ATOM 917 C CA . GLN A 1 117 ? 21.628 -27.856 -13.039 1.00 66.69 117 GLN A CA 1
ATOM 918 C C . GLN A 1 117 ? 22.098 -28.597 -11.773 1.00 66.69 117 GLN A C 1
ATOM 920 O O . GLN A 1 117 ? 23.207 -29.128 -11.752 1.00 66.69 117 GLN A O 1
ATOM 925 N N . ARG A 1 118 ? 21.284 -28.620 -10.708 1.00 63.97 118 ARG A N 1
ATOM 926 C CA . ARG A 1 118 ? 21.552 -29.350 -9.455 1.00 63.97 118 ARG A CA 1
ATOM 927 C C . ARG A 1 118 ? 20.888 -30.731 -9.376 1.00 63.97 118 ARG A C 1
ATOM 929 O O . ARG A 1 118 ? 21.060 -31.408 -8.362 1.00 63.97 118 ARG A O 1
ATOM 936 N N . ARG A 1 119 ? 20.126 -31.127 -10.396 1.00 55.50 119 ARG A N 1
ATOM 937 C CA . ARG A 1 119 ? 19.579 -32.480 -10.578 1.00 55.50 119 ARG A CA 1
ATOM 938 C C . ARG A 1 119 ? 20.446 -33.278 -11.540 1.00 55.50 119 ARG A C 1
ATOM 940 O O . ARG A 1 119 ? 20.524 -34.504 -11.317 1.00 55.50 119 ARG A O 1
#

Organism: Opuntia streptacantha (NCBI:txid393608)

Nearest PDB structures (foldseek):
  6w9d-assembly3_H  TM=8.839E-01  e=8.059E-06  Homo sapiens
  4v3k-assembly1_F  TM=9.122E-01  e=1.928E-05  Homo sapiens
  6w9a-assembly2_D  TM=8.616E-01  e=3.772E-05  Homo sapiens
  7ojx-assembly1_A  TM=8.880E-01  e=5.275E-05  Homo sapiens
  4v3k-assembly2_C  TM=8.923E-01  e=9.024E-05  Homo sapiens

pLDDT: mean 77.38, std 17.8, range [33.28, 94.38]

InterPro domains:
  IPR001841 Zinc finger, RING-type [PF13639] (44-86)
  IPR001841 Zinc finger, RING-type [PS50089] (45-86)
  IPR001841 Zinc finger, RING-type [SM00184] (45-85)
  IPR013083 Zinc finger, RING/FYVE/PHD-type [G3DSA:3.30.40.10] (16-92)

Secondary structure (DSSP, 8-state):
---------------------PPPPHHHHHTSPEE---TTS--EETTTTEEPPTTS-EEEPTTS-EEEHHHHHHHHTT-SB-TTT-PBPP-S-HHHHHHHHHHHHHHHHHHHHHHHTT-

Radius of gyration: 21.78 Å; Cα contacts (8 Å, |Δi|>4): 127; chains: 1; bounding box: 58×56×53 Å

Foldseek 3Di:
DDPDDDDDDDDDDPPDPPPQQFAAAPVLLVPFDFDFDDPDDQQAAPQVRDTRHGPFGWTADPVRRIHGNVRCVVVNRRHQADPPPGDGHHGPPPVVVVVVVVVVVVVVVVVVVVVVVVD

Sequence (119 aa):
TLINCRRFVTANGCGGEAGREVAAAAAVVVALPSVEVKSGRGAECVICREEMREGRDVCELPCHHLFHWMCILPWLRKRNTCPCCRFQLPTDDVYGEIQRLWEVLVKEGRQDLDQYQRR

Solvent-accessible surface area (backbone atoms only — not comparable to full-atom values): 7449 Å² total; per-residue (Å²): 134,84,89,74,87,85,74,88,83,91,79,89,76,90,78,66,86,73,71,78,73,47,33,32,19,67,71,58,64,73,66,44,51,78,44,75,44,66,86,88,60,93,48,56,20,86,84,82,72,43,75,60,48,64,85,46,68,23,32,40,46,100,84,77,51,63,31,43,43,84,62,44,51,69,45,31,66,42,31,22,47,42,93,86,79,58,54,71,52,67,50,77,48,65,67,61,50,51,52,54,50,50,56,50,55,54,50,51,56,48,53,54,50,61,53,57,77,72,109